Protein AF-A0A5N7BT13-F1 (afdb_monomer_lite)

Sequence (140 aa):
MSSTQFQRILASCEIFWGKGDYDLDIETDGWMTYCVVVKKDLGISFEPPLIMTGACGSEDHPWGELDRMLRIWAEQIWSGQLMTDDQRLEIFGGPSERNKPILRPFIARINEREMDSTVRQAPGEIDGQHIRSRLPVAAP

Organism: Petromyces alliaceus (NCBI:txid209559)

pLDDT: mean 80.23, std 18.15, range [34.34, 97.06]

Foldseek 3Di:
DDPVLVVLLVVLCCVPVNDADKDWDWDDDVLQWTKIWIWGDPPVDTDPTPDIAATDRDHVVNSVLSSQLSVLVVVCVVVVDDQDPVSVQSNRCGDPSVCVVVCVVVVVVVVVVVVVVVVVPDDDDDDDDDDDDDDDDDDD

Structure (mmCIF, N/CA/C/O backbone):
data_AF-A0A5N7BT13-F1
#
_entry.id   AF-A0A5N7BT13-F1
#
loop_
_atom_site.group_PDB
_atom_site.id
_atom_site.type_symbol
_atom_site.label_atom_id
_atom_site.label_alt_id
_atom_site.label_comp_id
_atom_site.label_asym_id
_atom_site.label_entity_id
_atom_site.label_seq_id
_atom_site.pdbx_PDB_ins_code
_atom_site.Cartn_x
_atom_site.Cartn_y
_atom_site.Cartn_z
_atom_site.occupancy
_atom_site.B_iso_or_equiv
_atom_site.auth_seq_id
_atom_site.auth_comp_id
_atom_site.auth_asym_id
_atom_site.auth_atom_id
_atom_site.pdbx_PDB_model_num
ATOM 1 N N . MET A 1 1 ? 11.060 -8.471 -8.376 1.00 64.19 1 MET A N 1
ATOM 2 C CA . MET A 1 1 ? 10.377 -8.915 -7.122 1.00 64.19 1 MET A CA 1
ATOM 3 C C . MET A 1 1 ? 10.617 -10.403 -6.797 1.00 64.19 1 MET A C 1
ATOM 5 O O . MET A 1 1 ? 10.602 -11.228 -7.702 1.00 64.19 1 MET A O 1
ATOM 9 N N . SER A 1 2 ? 10.821 -10.769 -5.519 1.00 76.31 2 SER A N 1
ATOM 10 C CA . SER A 1 2 ? 10.920 -12.185 -5.086 1.00 76.31 2 SER A CA 1
ATOM 11 C C . SER A 1 2 ? 9.544 -12.796 -4.788 1.00 76.31 2 SER A C 1
ATOM 13 O O . SER A 1 2 ? 8.659 -12.094 -4.300 1.00 76.31 2 SER A O 1
ATOM 15 N N . SER A 1 3 ? 9.370 -14.107 -5.000 1.00 82.12 3 SER A N 1
ATOM 16 C CA . SER A 1 3 ? 8.107 -14.803 -4.694 1.00 82.12 3 SER A CA 1
ATOM 17 C C . SER A 1 3 ? 7.685 -14.626 -3.231 1.00 82.12 3 SER A C 1
ATOM 19 O O . SER A 1 3 ? 6.517 -14.384 -2.952 1.00 82.12 3 SER A O 1
ATOM 21 N N . THR A 1 4 ? 8.634 -14.650 -2.293 1.00 90.62 4 THR A N 1
ATOM 22 C CA . THR A 1 4 ? 8.356 -14.467 -0.862 1.00 90.62 4 THR A CA 1
ATOM 23 C C . THR A 1 4 ? 7.846 -13.063 -0.531 1.00 90.62 4 THR A C 1
ATOM 25 O O . THR A 1 4 ? 6.966 -12.927 0.312 1.00 90.62 4 THR A O 1
ATOM 28 N N . GLN A 1 5 ? 8.380 -12.015 -1.169 1.00 92.50 5 GLN A N 1
ATOM 29 C CA . GLN A 1 5 ? 7.900 -10.642 -0.963 1.00 92.50 5 GLN A CA 1
ATOM 30 C C . GLN A 1 5 ? 6.456 -10.492 -1.441 1.00 92.50 5 GLN A C 1
ATOM 32 O O . GLN A 1 5 ? 5.622 -9.979 -0.705 1.00 92.50 5 GLN A O 1
ATOM 37 N N . PHE A 1 6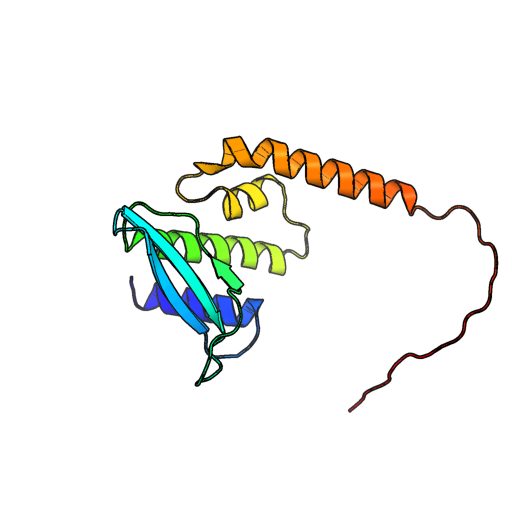 ? 6.154 -11.003 -2.633 1.00 91.69 6 PHE A N 1
ATOM 38 C CA . PHE A 1 6 ? 4.806 -10.946 -3.188 1.00 91.69 6 PHE A CA 1
ATOM 39 C C . PHE A 1 6 ? 3.773 -11.632 -2.284 1.00 91.69 6 PHE A C 1
ATOM 41 O O . PHE A 1 6 ? 2.727 -11.064 -1.990 1.00 91.69 6 PHE A O 1
ATOM 48 N N . GLN A 1 7 ? 4.104 -12.816 -1.760 1.00 93.38 7 GLN A N 1
ATOM 49 C CA . GLN A 1 7 ? 3.225 -13.546 -0.840 1.00 93.38 7 GLN A CA 1
ATOM 50 C C . GLN A 1 7 ? 2.976 -12.784 0.467 1.00 93.38 7 GLN A C 1
ATOM 52 O O . GLN A 1 7 ? 1.856 -12.789 0.972 1.00 93.38 7 GLN A O 1
ATOM 57 N N . ARG A 1 8 ? 3.988 -12.091 1.011 1.00 94.00 8 ARG A N 1
ATOM 58 C CA . ARG A 1 8 ? 3.793 -11.231 2.191 1.00 94.00 8 ARG A CA 1
ATOM 59 C C . ARG A 1 8 ? 2.865 -10.058 1.896 1.00 94.00 8 ARG A C 1
ATOM 61 O O . ARG A 1 8 ? 2.014 -9.744 2.726 1.00 94.00 8 ARG A O 1
ATOM 68 N N . ILE A 1 9 ? 3.020 -9.431 0.732 1.00 95.62 9 ILE A N 1
ATOM 69 C CA . ILE A 1 9 ? 2.170 -8.318 0.305 1.00 95.62 9 ILE A CA 1
ATOM 70 C C . ILE A 1 9 ? 0.714 -8.786 0.180 1.00 95.62 9 ILE A C 1
ATOM 72 O O . ILE A 1 9 ? -0.164 -8.171 0.780 1.00 95.62 9 ILE A O 1
ATOM 76 N N . LEU A 1 10 ? 0.456 -9.907 -0.500 1.00 95.12 10 LEU A N 1
ATOM 77 C CA . LEU A 1 10 ? -0.894 -10.473 -0.617 1.00 95.12 10 LEU A CA 1
ATOM 78 C C . LEU A 1 10 ? -1.496 -10.845 0.742 1.00 95.12 10 LEU A C 1
ATOM 80 O O . LEU A 1 10 ? -2.625 -10.463 1.039 1.00 95.12 10 LEU A O 1
ATOM 84 N N . ALA A 1 11 ? -0.727 -11.513 1.607 1.00 93.75 11 ALA A N 1
ATOM 85 C CA . ALA A 1 11 ? -1.176 -11.835 2.960 1.00 93.75 11 ALA A CA 1
ATOM 86 C C . ALA A 1 11 ? -1.538 -10.571 3.759 1.00 93.75 11 ALA A C 1
ATOM 88 O O . ALA A 1 11 ? -2.510 -10.561 4.509 1.00 93.75 11 ALA A O 1
ATOM 89 N N . SER A 1 12 ? -0.784 -9.486 3.568 1.00 94.56 12 SER A N 1
ATOM 90 C CA . SER A 1 12 ? -1.076 -8.194 4.190 1.00 94.56 12 SER A CA 1
ATOM 91 C C . SER A 1 12 ? -2.367 -7.584 3.637 1.00 94.56 12 SER A C 1
ATOM 93 O O . SER A 1 12 ? -3.172 -7.074 4.411 1.00 94.56 12 SER A O 1
ATOM 95 N N . CYS A 1 13 ? -2.621 -7.698 2.330 1.00 94.62 13 CYS A N 1
ATOM 96 C CA . CYS A 1 13 ? -3.876 -7.246 1.724 1.00 94.62 13 CYS A CA 1
ATOM 97 C C . CYS A 1 13 ? -5.089 -7.943 2.356 1.00 94.62 13 CYS A C 1
ATOM 99 O O . CYS A 1 13 ? -6.055 -7.276 2.726 1.00 94.62 13 CYS A O 1
ATOM 101 N N . GLU A 1 14 ? -5.011 -9.260 2.571 1.00 94.50 14 GLU A N 1
ATOM 102 C CA . GLU A 1 14 ? -6.090 -10.001 3.233 1.00 94.50 14 GLU A CA 1
ATOM 103 C C . GLU A 1 14 ? -6.323 -9.569 4.687 1.00 94.50 14 GLU A C 1
ATOM 105 O O . GLU A 1 14 ? -7.464 -9.574 5.155 1.00 94.50 14 GLU A O 1
ATOM 110 N N . ILE A 1 15 ? -5.266 -9.173 5.403 1.00 91.56 15 ILE A N 1
ATOM 111 C CA . ILE A 1 15 ? -5.368 -8.662 6.777 1.00 91.56 15 ILE A CA 1
ATOM 112 C C . ILE A 1 15 ? -6.122 -7.326 6.807 1.00 91.56 15 ILE A C 1
ATOM 114 O O . ILE A 1 15 ? -6.959 -7.125 7.687 1.00 91.56 15 ILE A O 1
ATOM 118 N N . PHE A 1 16 ? -5.840 -6.419 5.867 1.00 90.19 16 PHE A N 1
ATOM 119 C CA . PHE A 1 16 ? -6.410 -5.067 5.868 1.00 90.19 16 PHE A CA 1
ATOM 120 C C . PHE A 1 16 ? -7.805 -4.988 5.260 1.00 90.19 16 PHE A C 1
ATOM 122 O O . PHE A 1 16 ? -8.675 -4.295 5.788 1.00 90.19 16 PHE A O 1
ATOM 129 N N . TRP A 1 17 ? -8.012 -5.681 4.145 1.00 94.38 17 TRP A N 1
ATOM 130 C CA . TRP A 1 17 ? -9.198 -5.517 3.302 1.00 94.38 17 TRP A CA 1
ATOM 131 C C . TRP A 1 17 ? -10.041 -6.799 3.204 1.00 94.38 17 TRP A C 1
ATOM 133 O O . TRP A 1 17 ? -11.065 -6.835 2.515 1.00 94.38 17 TRP A O 1
ATOM 143 N N . GLY A 1 18 ? -9.664 -7.835 3.961 1.00 94.31 18 GLY A N 1
ATOM 144 C CA . GLY A 1 18 ? -10.369 -9.109 4.060 1.00 94.31 18 GLY A CA 1
ATOM 145 C C . GLY A 1 18 ? -9.970 -10.107 2.974 1.00 94.31 18 GLY A C 1
ATOM 146 O O . GLY A 1 18 ? -9.215 -9.800 2.057 1.00 94.31 18 GLY A O 1
ATOM 147 N N . LYS A 1 19 ? -10.494 -11.333 3.052 1.00 96.31 19 LYS A N 1
ATOM 148 C CA . LYS A 1 19 ? -10.222 -12.352 2.028 1.00 96.31 19 LYS A CA 1
ATOM 149 C C . LYS A 1 19 ? -10.685 -11.898 0.642 1.00 96.31 19 LYS A C 1
ATOM 151 O O . LYS A 1 19 ? -11.785 -11.354 0.500 1.00 96.31 19 LYS A O 1
ATOM 156 N N . GLY A 1 20 ? -9.871 -12.179 -0.369 1.00 95.25 20 GLY A N 1
ATOM 157 C CA . GLY A 1 20 ? -10.183 -11.896 -1.763 1.00 95.25 20 GLY A CA 1
ATOM 158 C C . GLY A 1 20 ? -8.948 -11.940 -2.648 1.00 95.25 20 GLY A C 1
ATOM 159 O O . GLY A 1 20 ? -7.827 -12.045 -2.154 1.00 95.25 20 GLY A O 1
ATOM 160 N N . ASP A 1 21 ? -9.185 -11.829 -3.948 1.00 96.38 21 ASP A N 1
ATOM 161 C CA . ASP A 1 21 ? -8.124 -11.689 -4.931 1.00 96.38 21 ASP A CA 1
ATOM 162 C C . ASP A 1 21 ? -7.748 -10.209 -5.051 1.00 96.38 21 ASP A C 1
ATOM 164 O O . ASP A 1 21 ? -8.606 -9.321 -5.114 1.00 96.38 21 ASP A O 1
ATOM 168 N N . TYR A 1 22 ? -6.446 -9.943 -5.021 1.00 96.88 22 TYR A N 1
ATOM 169 C CA . TYR A 1 22 ? -5.890 -8.601 -5.107 1.00 96.88 22 TYR A CA 1
ATOM 170 C C . TYR A 1 22 ? -5.006 -8.510 -6.334 1.00 96.88 22 TYR A C 1
ATOM 172 O O . TYR A 1 22 ? -4.116 -9.339 -6.532 1.00 96.88 22 TYR A O 1
ATOM 180 N N . ASP A 1 23 ? -5.253 -7.473 -7.116 1.00 96.31 23 ASP A N 1
ATOM 181 C CA . ASP A 1 23 ? -4.457 -7.120 -8.270 1.00 96.31 23 ASP A CA 1
ATOM 182 C C . ASP A 1 23 ? -3.426 -6.057 -7.882 1.00 96.31 23 ASP A C 1
ATOM 184 O O . ASP A 1 23 ? -3.723 -5.111 -7.138 1.00 96.31 23 ASP A O 1
ATOM 188 N N . LEU A 1 24 ? -2.192 -6.260 -8.340 1.00 95.94 24 LEU A N 1
ATOM 189 C CA . LEU A 1 24 ? -1.052 -5.403 -8.041 1.00 95.94 24 LEU A CA 1
ATOM 190 C C . LEU A 1 24 ? -0.385 -4.991 -9.344 1.00 95.94 24 LEU A C 1
ATOM 192 O O . LEU A 1 24 ? 0.446 -5.717 -9.892 1.00 95.94 24 LEU A O 1
ATOM 196 N N . ASP A 1 25 ? -0.729 -3.791 -9.785 1.00 94.50 25 ASP A N 1
ATOM 197 C CA . ASP A 1 25 ? -0.233 -3.205 -11.020 1.00 94.50 25 ASP A CA 1
ATOM 198 C C . ASP A 1 25 ? 0.947 -2.280 -10.752 1.00 94.50 25 ASP A C 1
ATOM 200 O O . ASP A 1 25 ? 0.955 -1.538 -9.767 1.00 94.50 25 ASP A O 1
ATOM 204 N N . ILE A 1 26 ? 1.904 -2.246 -11.681 1.00 94.44 26 ILE A N 1
ATOM 205 C CA . ILE A 1 26 ? 2.837 -1.124 -11.787 1.00 94.44 26 ILE A CA 1
ATOM 206 C C . ILE A 1 26 ? 2.249 -0.117 -12.768 1.00 94.44 26 ILE A C 1
ATOM 208 O O . ILE A 1 26 ? 2.116 -0.400 -13.958 1.00 94.44 26 ILE A O 1
ATOM 212 N N . GLU A 1 27 ? 1.957 1.081 -12.281 1.00 94.06 27 GLU A N 1
ATOM 213 C CA . GLU A 1 27 ? 1.650 2.220 -13.133 1.00 94.06 27 GLU A CA 1
ATOM 214 C C . GLU A 1 27 ? 2.933 3.011 -13.411 1.00 94.06 27 GLU A C 1
ATOM 216 O O . GLU A 1 27 ? 3.777 3.215 -12.530 1.00 94.06 27 GLU A O 1
ATOM 221 N N . THR A 1 28 ? 3.095 3.442 -14.664 1.00 91.38 28 THR A N 1
ATOM 222 C CA . THR A 1 28 ? 4.275 4.190 -15.106 1.00 91.38 28 THR A CA 1
ATOM 223 C C . THR A 1 28 ? 3.885 5.488 -15.783 1.00 91.38 28 THR A C 1
ATOM 225 O O . THR A 1 28 ? 3.040 5.480 -16.679 1.00 91.38 28 THR A O 1
ATOM 228 N N . ASP A 1 29 ? 4.578 6.573 -15.450 1.00 85.75 29 ASP A N 1
ATOM 229 C CA . ASP A 1 29 ? 4.515 7.817 -16.218 1.00 85.75 29 ASP A CA 1
ATOM 230 C C . ASP A 1 29 ? 5.759 7.934 -17.105 1.00 85.75 29 ASP A C 1
ATOM 232 O O . ASP A 1 29 ? 6.878 8.157 -16.625 1.00 85.75 29 ASP A O 1
ATOM 236 N N . GLY A 1 30 ? 5.573 7.688 -18.406 1.00 84.38 30 GLY A N 1
ATOM 237 C CA . GLY A 1 30 ? 6.617 7.822 -19.425 1.00 84.38 30 GLY A CA 1
ATOM 238 C C . GLY A 1 30 ? 7.881 6.989 -19.179 1.00 84.38 30 GLY A C 1
ATOM 239 O O . GLY A 1 30 ? 8.944 7.382 -19.651 1.00 84.38 30 GLY A O 1
ATOM 240 N N . TRP A 1 31 ? 7.788 5.880 -18.430 1.00 80.50 31 TRP A N 1
ATOM 241 C CA . TRP A 1 31 ? 8.921 5.040 -17.986 1.00 80.50 31 TRP A CA 1
ATOM 242 C C . TRP A 1 31 ? 9.930 5.737 -17.059 1.00 80.50 31 TRP A C 1
ATOM 244 O O . TRP A 1 31 ? 10.985 5.180 -16.745 1.00 80.50 31 TRP A O 1
ATOM 254 N N . MET A 1 32 ? 9.613 6.953 -16.612 1.00 84.62 32 MET A N 1
ATOM 255 C CA . MET A 1 32 ? 10.471 7.769 -15.751 1.00 84.62 32 MET A CA 1
ATOM 256 C C . MET A 1 32 ? 10.149 7.568 -14.276 1.00 84.62 32 MET A C 1
ATOM 258 O O . MET A 1 32 ? 11.037 7.660 -13.426 1.00 84.62 32 MET A O 1
ATOM 262 N N . THR A 1 33 ? 8.880 7.306 -13.970 1.00 91.19 33 THR A N 1
ATOM 263 C CA . THR A 1 33 ? 8.431 7.003 -12.615 1.00 91.19 33 THR A CA 1
ATOM 264 C C . THR A 1 33 ? 7.536 5.775 -12.595 1.00 91.19 33 THR A C 1
ATOM 266 O O . THR A 1 33 ? 6.817 5.516 -13.558 1.00 91.19 33 THR A O 1
ATOM 269 N N . TYR A 1 34 ? 7.622 5.026 -11.499 1.00 93.12 34 TYR A N 1
ATOM 270 C CA . TYR A 1 34 ? 6.922 3.768 -11.265 1.00 93.12 34 TYR A CA 1
ATOM 271 C C . TYR A 1 34 ? 6.211 3.853 -9.915 1.00 93.12 34 TYR A C 1
ATOM 273 O O . TYR A 1 34 ? 6.836 4.222 -8.919 1.00 93.12 34 TYR A O 1
ATOM 281 N N . CYS A 1 35 ? 4.939 3.492 -9.843 1.00 94.31 35 CYS A N 1
ATOM 282 C CA . CYS A 1 35 ? 4.239 3.261 -8.582 1.00 94.31 35 CYS A CA 1
ATOM 283 C C . CYS A 1 35 ? 3.502 1.928 -8.648 1.00 94.31 35 CYS A C 1
ATOM 285 O O . CYS A 1 35 ? 3.129 1.477 -9.724 1.00 94.31 35 CYS A O 1
ATOM 287 N N . VAL A 1 36 ? 3.317 1.286 -7.497 1.00 96.38 36 VAL A N 1
ATOM 288 C CA . VAL A 1 36 ? 2.438 0.119 -7.406 1.00 96.38 36 VAL A CA 1
ATOM 289 C C . VAL A 1 36 ? 1.071 0.585 -6.938 1.00 96.38 36 VAL A C 1
ATOM 291 O O . VAL A 1 36 ? 0.978 1.349 -5.972 1.00 96.38 36 VAL A O 1
ATOM 294 N N . VAL A 1 37 ? 0.028 0.104 -7.607 1.00 96.12 37 VAL A N 1
ATOM 295 C CA . VAL A 1 37 ? -1.372 0.311 -7.242 1.00 96.12 37 VAL A CA 1
ATOM 296 C C . VAL A 1 37 ? -1.976 -1.029 -6.858 1.00 96.12 37 VAL A C 1
ATOM 298 O O . VAL A 1 37 ? -1.871 -1.998 -7.603 1.00 96.12 37 VAL A O 1
ATOM 301 N N . VAL A 1 38 ? -2.619 -1.078 -5.692 1.00 96.81 38 VAL A N 1
ATOM 302 C CA . VAL A 1 38 ? -3.338 -2.266 -5.224 1.00 96.81 38 VAL A CA 1
ATOM 303 C C . VAL A 1 38 ? -4.831 -2.047 -5.407 1.00 96.81 38 VAL A C 1
ATOM 305 O O . VAL A 1 38 ? -5.386 -1.054 -4.921 1.00 96.81 38 VAL A O 1
ATOM 308 N N . LYS A 1 39 ? -5.485 -2.989 -6.081 1.00 97.06 39 LYS A N 1
ATOM 309 C CA . LYS A 1 39 ? -6.933 -3.006 -6.314 1.00 97.06 39 LYS A CA 1
ATOM 310 C C . LYS A 1 39 ? -7.485 -4.364 -5.899 1.00 97.06 39 LYS A C 1
ATOM 312 O O . LYS A 1 39 ? -6.782 -5.371 -5.945 1.00 97.06 39 LYS A O 1
ATOM 317 N N . LYS A 1 40 ? -8.752 -4.407 -5.498 1.00 96.69 40 LYS A N 1
ATOM 318 C CA . LYS A 1 40 ? -9.447 -5.685 -5.331 1.00 96.69 40 LYS A CA 1
ATOM 319 C C . LYS A 1 40 ? -9.940 -6.166 -6.690 1.00 96.69 40 LYS A C 1
ATOM 321 O O . LYS A 1 40 ? -10.589 -5.397 -7.405 1.00 96.69 40 LYS A O 1
ATOM 326 N N . ASP A 1 41 ? -9.633 -7.410 -7.029 1.00 95.81 41 ASP A N 1
ATOM 327 C CA . ASP A 1 41 ? -10.093 -8.041 -8.261 1.00 95.81 41 ASP A CA 1
ATOM 328 C C . ASP A 1 41 ? -11.472 -8.681 -8.043 1.00 95.81 41 ASP A C 1
ATOM 330 O O . ASP A 1 41 ? -11.688 -9.452 -7.106 1.00 95.81 41 ASP A O 1
ATOM 334 N N . LEU A 1 42 ? -12.430 -8.325 -8.901 1.00 94.69 42 LEU A N 1
ATOM 335 C CA . LEU A 1 42 ? -13.787 -8.878 -8.923 1.00 94.69 42 LEU A CA 1
ATOM 336 C C . LEU A 1 42 ? -13.993 -9.843 -10.110 1.00 94.69 42 LEU A C 1
ATOM 338 O O . LEU A 1 42 ? -15.126 -10.189 -10.450 1.00 94.69 42 LEU A O 1
ATOM 342 N N . GLY A 1 43 ? -12.912 -10.243 -10.782 1.00 94.31 43 GLY A N 1
ATOM 343 C CA . GLY A 1 43 ? -12.849 -11.183 -11.901 1.00 94.31 43 GLY A CA 1
ATOM 344 C C . GLY A 1 43 ? -13.111 -10.557 -13.274 1.00 94.31 43 GLY A C 1
ATOM 345 O O . GLY A 1 43 ? -12.441 -10.901 -14.244 1.00 94.31 43 GLY A O 1
ATOM 346 N N . ILE A 1 44 ? -14.083 -9.643 -13.383 1.00 94.62 44 ILE A N 1
ATOM 347 C CA . ILE A 1 44 ? -14.401 -8.917 -14.637 1.00 94.62 44 ILE A CA 1
ATOM 348 C C . ILE A 1 44 ? -14.116 -7.413 -14.564 1.00 94.62 44 ILE A C 1
ATOM 350 O O . ILE A 1 44 ? -14.271 -6.695 -15.552 1.00 94.62 44 ILE A O 1
ATOM 354 N N . SER A 1 45 ? -13.767 -6.925 -13.380 1.00 94.19 45 SER A N 1
ATOM 355 C CA . SER A 1 45 ? -13.539 -5.515 -13.086 1.00 94.19 45 SER A CA 1
ATOM 356 C C . SER A 1 45 ? -12.740 -5.385 -11.799 1.00 94.19 45 SER A C 1
ATOM 358 O O . SER A 1 45 ? -12.751 -6.296 -10.975 1.00 94.19 45 SER A O 1
ATOM 360 N N . PHE A 1 46 ? -12.157 -4.213 -11.583 1.00 94.69 46 PHE A N 1
ATOM 361 C CA . PHE A 1 46 ? -11.445 -3.886 -10.354 1.00 94.69 46 PHE A CA 1
ATOM 362 C C . PHE A 1 46 ? -12.230 -2.879 -9.516 1.00 94.69 46 PHE A C 1
ATOM 364 O O . PHE A 1 46 ? -12.917 -2.005 -10.056 1.00 94.69 46 PHE A O 1
ATOM 371 N N . GLU A 1 47 ? -12.111 -2.983 -8.195 1.00 94.00 47 GLU A N 1
ATOM 372 C CA . GLU A 1 47 ? -12.529 -1.914 -7.286 1.00 94.00 47 GLU A CA 1
ATOM 373 C C . GLU A 1 47 ? -11.635 -0.666 -7.442 1.00 94.00 47 GLU A C 1
ATOM 375 O O . GLU A 1 47 ? -10.548 -0.737 -8.030 1.00 94.00 47 GLU A O 1
ATOM 380 N N . PRO A 1 48 ? -12.061 0.500 -6.914 1.00 94.88 48 PRO A N 1
ATOM 381 C CA . PRO A 1 48 ? -11.181 1.656 -6.805 1.00 94.88 48 PRO A CA 1
ATOM 382 C C . PRO A 1 48 ? -9.860 1.314 -6.089 1.00 94.88 48 PRO A C 1
ATOM 384 O O . PRO A 1 48 ? -9.850 0.440 -5.219 1.00 94.88 48 PRO A O 1
ATOM 387 N N . PRO A 1 49 ? -8.754 2.018 -6.401 1.00 95.50 49 PRO A N 1
ATOM 388 C CA . PRO A 1 49 ? -7.473 1.807 -5.734 1.00 95.50 49 PRO A CA 1
ATOM 389 C C . PRO A 1 49 ? -7.583 1.859 -4.207 1.00 95.50 49 PRO A C 1
ATOM 391 O O . PRO A 1 49 ? -8.082 2.836 -3.646 1.00 95.50 49 PRO A O 1
ATOM 394 N N . LEU A 1 50 ? -7.079 0.818 -3.544 1.00 94.62 50 LEU A N 1
ATOM 395 C CA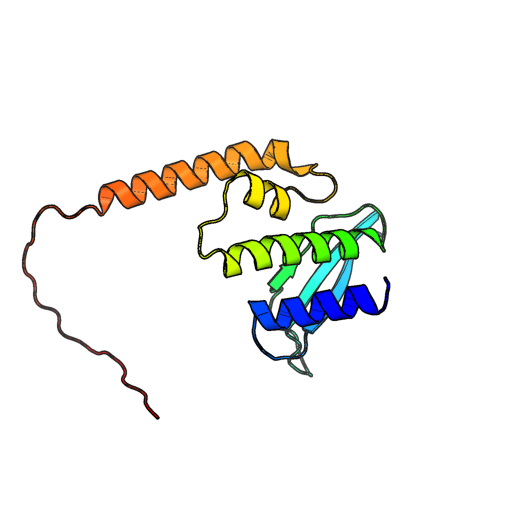 . LEU A 1 50 ? -7.046 0.713 -2.084 1.00 94.62 50 LEU A CA 1
ATOM 396 C C . LEU A 1 50 ? -5.831 1.442 -1.511 1.00 94.62 50 LEU A C 1
ATOM 398 O O . LEU A 1 50 ? -5.927 2.151 -0.508 1.00 94.62 50 LEU A O 1
ATOM 402 N N . ILE A 1 51 ? -4.681 1.276 -2.165 1.00 93.69 51 ILE A N 1
ATOM 403 C CA . ILE A 1 51 ? -3.443 1.979 -1.846 1.00 93.69 51 ILE A CA 1
ATOM 404 C C . ILE A 1 51 ? -2.601 2.145 -3.110 1.00 93.69 51 ILE A C 1
ATOM 406 O O . ILE A 1 51 ? -2.656 1.326 -4.028 1.00 93.69 51 ILE A O 1
ATOM 410 N N . MET A 1 52 ? -1.801 3.207 -3.137 1.00 93.75 52 MET A N 1
ATOM 411 C CA . MET A 1 52 ? -0.789 3.444 -4.156 1.00 93.75 52 MET A CA 1
ATOM 412 C C . MET A 1 52 ? 0.504 3.904 -3.485 1.00 93.75 52 MET A C 1
ATOM 414 O O . MET A 1 52 ? 0.469 4.708 -2.549 1.00 93.75 52 MET A O 1
ATOM 418 N N . THR A 1 53 ? 1.646 3.404 -3.950 1.00 93.50 53 THR A N 1
ATOM 419 C CA . THR A 1 53 ? 2.952 3.874 -3.471 1.00 93.50 53 THR A CA 1
ATOM 420 C C . THR A 1 53 ? 3.282 5.254 -4.032 1.00 93.50 53 THR A C 1
ATOM 422 O O . THR A 1 53 ? 2.753 5.675 -5.059 1.00 93.50 53 THR A O 1
ATOM 425 N N . GLY A 1 54 ? 4.230 5.960 -3.414 1.00 88.38 54 GLY A N 1
ATOM 426 C CA . GLY A 1 54 ? 4.816 7.129 -4.070 1.00 88.38 54 GLY A CA 1
ATOM 427 C C . GLY A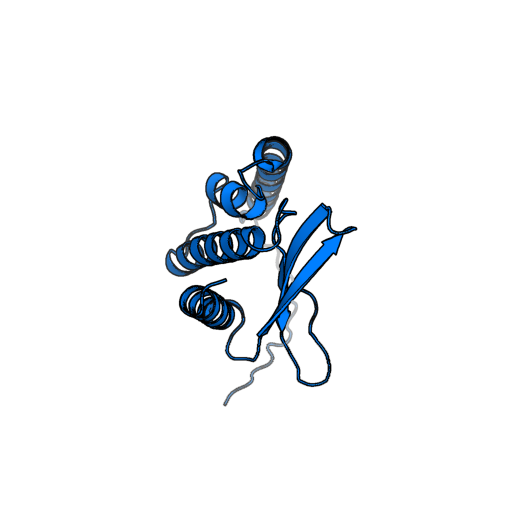 1 54 ? 5.580 6.754 -5.349 1.00 88.38 54 GLY A C 1
ATOM 428 O O . GLY A 1 54 ? 5.936 5.594 -5.563 1.00 88.38 54 GLY A O 1
ATOM 429 N N . ALA A 1 55 ? 5.847 7.760 -6.185 1.00 88.94 55 ALA A N 1
ATOM 430 C CA . ALA A 1 55 ? 6.601 7.612 -7.426 1.00 88.94 55 ALA A CA 1
ATOM 431 C C . ALA A 1 55 ? 8.072 7.239 -7.160 1.00 88.94 55 ALA A C 1
ATOM 433 O O . ALA A 1 55 ? 8.828 7.994 -6.541 1.00 88.94 55 ALA A O 1
ATOM 434 N N . CYS A 1 56 ? 8.482 6.083 -7.670 1.00 89.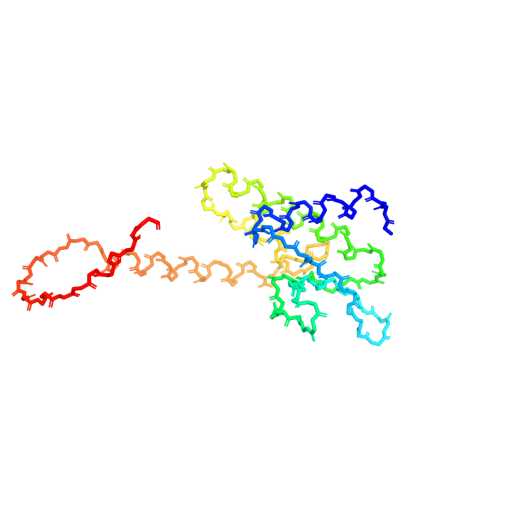69 56 CYS A N 1
ATOM 435 C CA . CYS A 1 56 ? 9.831 5.538 -7.597 1.00 89.69 56 CYS A CA 1
ATOM 436 C C . CYS A 1 56 ? 10.577 5.713 -8.925 1.00 89.69 56 CYS A C 1
ATOM 438 O O . CYS A 1 56 ? 9.975 5.708 -9.991 1.00 89.69 56 CYS A O 1
ATOM 440 N N . GLY A 1 57 ? 11.909 5.817 -8.872 1.00 89.25 57 GLY A N 1
ATOM 441 C CA . GLY A 1 57 ? 12.756 5.974 -10.068 1.00 89.25 57 GLY A CA 1
ATOM 442 C C . GLY A 1 57 ? 13.138 4.671 -10.784 1.00 89.25 57 GLY A C 1
ATOM 443 O O . GLY A 1 57 ? 13.947 4.710 -11.704 1.00 89.25 57 GLY A O 1
ATOM 444 N N . SER A 1 58 ? 12.630 3.521 -10.339 1.00 90.12 58 SER A N 1
ATOM 445 C CA . SER A 1 58 ? 12.869 2.220 -10.970 1.00 90.12 58 SER A CA 1
ATOM 446 C C . SER A 1 58 ? 11.713 1.261 -10.700 1.00 90.12 58 SER A C 1
ATOM 448 O O . SER A 1 58 ? 11.020 1.402 -9.694 1.00 90.12 58 SER A O 1
ATOM 450 N N . GLU A 1 59 ? 11.540 0.276 -11.580 1.00 89.38 59 GLU A N 1
ATOM 451 C CA . GLU A 1 59 ? 10.427 -0.684 -11.572 1.00 89.38 59 GLU A CA 1
ATOM 452 C C . GLU A 1 59 ? 10.389 -1.591 -10.330 1.00 89.38 59 GLU A C 1
ATOM 454 O O . GLU A 1 59 ? 9.318 -1.915 -9.825 1.00 89.38 59 GLU A O 1
ATOM 459 N N . ASP A 1 60 ? 11.549 -1.966 -9.780 1.00 90.94 60 ASP A N 1
ATOM 460 C CA . ASP A 1 60 ? 11.610 -2.844 -8.601 1.00 90.94 60 ASP A CA 1
ATOM 461 C C . ASP A 1 60 ? 11.375 -2.105 -7.271 1.00 90.94 60 ASP A C 1
ATOM 463 O O . ASP A 1 60 ? 10.920 -2.692 -6.287 1.00 90.94 60 ASP A O 1
ATOM 467 N N . HIS A 1 61 ? 11.699 -0.813 -7.212 1.00 91.62 61 HIS A N 1
ATOM 468 C CA . HIS A 1 61 ? 11.637 -0.024 -5.983 1.00 91.62 61 HIS A CA 1
ATOM 469 C C . HIS A 1 61 ? 10.219 0.129 -5.384 1.00 91.62 61 HIS A C 1
ATOM 471 O O . HIS A 1 61 ? 10.105 -0.001 -4.161 1.00 91.62 61 HIS A O 1
ATOM 477 N N . PRO A 1 62 ? 9.126 0.338 -6.150 1.00 93.38 62 PRO A N 1
ATOM 478 C CA . PRO A 1 62 ? 7.797 0.490 -5.560 1.00 93.38 62 PRO A CA 1
ATOM 479 C C . PRO A 1 62 ? 7.295 -0.780 -4.856 1.00 93.38 62 PRO A C 1
ATOM 481 O O . PRO A 1 62 ? 6.530 -0.672 -3.906 1.00 93.38 62 PRO A O 1
ATOM 484 N N . TRP A 1 63 ? 7.787 -1.977 -5.192 1.00 94.50 63 TRP A N 1
ATOM 485 C CA . TRP A 1 63 ? 7.462 -3.190 -4.423 1.00 94.50 63 TRP A CA 1
ATOM 486 C C . TRP A 1 63 ? 8.032 -3.164 -3.003 1.00 94.50 63 TRP A C 1
ATOM 488 O O . TRP A 1 63 ? 7.379 -3.595 -2.053 1.00 94.50 63 TRP A O 1
ATOM 498 N N . GLY A 1 64 ? 9.262 -2.666 -2.848 1.00 92.69 64 GLY A N 1
ATOM 499 C CA . GLY A 1 64 ? 9.877 -2.463 -1.534 1.00 92.69 64 GLY A CA 1
ATOM 500 C C . GLY A 1 64 ? 9.167 -1.373 -0.732 1.00 92.69 64 GLY A C 1
ATOM 501 O O . GLY A 1 64 ? 8.978 -1.523 0.475 1.00 92.69 64 GLY A O 1
ATOM 502 N N . GLU A 1 65 ? 8.730 -0.311 -1.412 1.00 92.75 65 GLU A N 1
ATOM 503 C CA . GLU A 1 65 ? 7.911 0.752 -0.825 1.00 92.75 65 GLU A CA 1
ATOM 504 C C . GLU A 1 65 ? 6.580 0.196 -0.301 1.00 92.75 65 GLU A C 1
ATOM 506 O O . GLU A 1 65 ? 6.237 0.429 0.857 1.00 92.75 65 GLU A O 1
ATOM 511 N N . LEU A 1 66 ? 5.876 -0.601 -1.113 1.00 94.81 66 LEU A N 1
ATOM 512 C CA . LEU A 1 66 ? 4.606 -1.214 -0.733 1.00 94.81 66 LEU A CA 1
ATOM 513 C C . LEU A 1 66 ? 4.760 -2.160 0.467 1.00 94.81 66 LEU A C 1
ATOM 515 O O . LEU A 1 66 ? 4.012 -2.032 1.433 1.00 94.81 66 LEU A O 1
ATOM 519 N N . ASP A 1 67 ? 5.748 -3.066 0.447 1.00 94.44 67 ASP A N 1
ATOM 520 C CA . ASP A 1 67 ? 6.026 -3.988 1.567 1.00 94.44 67 ASP A CA 1
ATOM 521 C C . ASP A 1 67 ? 6.321 -3.203 2.863 1.00 94.44 67 ASP A C 1
ATOM 523 O O . ASP A 1 67 ? 5.815 -3.547 3.933 1.00 94.44 67 ASP A O 1
ATOM 527 N N . ARG A 1 68 ? 7.070 -2.086 2.780 1.00 91.69 68 ARG A N 1
ATOM 528 C CA . ARG A 1 68 ? 7.311 -1.200 3.934 1.00 91.69 68 ARG A CA 1
ATOM 529 C C . ARG A 1 68 ? 6.013 -0.576 4.448 1.00 91.69 68 ARG A C 1
ATOM 531 O O . ARG A 1 68 ? 5.757 -0.645 5.649 1.00 91.69 68 ARG A O 1
ATOM 538 N N . MET A 1 69 ? 5.224 0.043 3.567 1.00 92.38 69 MET A N 1
ATOM 539 C CA . MET A 1 69 ? 3.976 0.723 3.932 1.00 92.38 69 MET A CA 1
ATOM 540 C C . MET A 1 69 ? 3.001 -0.238 4.618 1.00 92.38 69 MET A C 1
ATOM 542 O O . MET A 1 69 ? 2.487 0.073 5.693 1.00 92.38 69 MET A O 1
ATOM 546 N N . LEU A 1 70 ? 2.796 -1.423 4.034 1.00 92.44 70 LEU A N 1
ATOM 547 C CA . LEU A 1 70 ? 1.904 -2.447 4.578 1.00 92.44 70 LEU A CA 1
ATOM 548 C C . LEU A 1 70 ? 2.399 -2.973 5.928 1.00 92.44 70 LEU A C 1
ATOM 550 O O . LEU A 1 70 ? 1.594 -3.151 6.838 1.00 92.44 70 LEU A O 1
ATOM 554 N N . ARG A 1 71 ? 3.713 -3.153 6.114 1.00 90.00 71 ARG A N 1
ATOM 555 C CA . ARG A 1 71 ? 4.270 -3.561 7.412 1.00 90.00 71 ARG A CA 1
ATOM 556 C C . ARG A 1 71 ? 3.996 -2.534 8.512 1.00 90.00 71 ARG A C 1
ATOM 558 O O . ARG A 1 71 ? 3.517 -2.914 9.576 1.00 90.00 71 ARG A O 1
ATOM 565 N N . ILE A 1 72 ? 4.260 -1.251 8.257 1.00 87.06 72 ILE A N 1
ATOM 566 C CA . ILE A 1 72 ? 4.011 -0.184 9.245 1.00 87.06 72 ILE A CA 1
ATOM 567 C C . ILE A 1 72 ? 2.519 -0.125 9.578 1.00 87.06 72 ILE A C 1
ATOM 569 O O . ILE A 1 72 ? 2.137 -0.002 10.740 1.00 87.06 72 ILE A O 1
ATOM 573 N N . TRP A 1 73 ? 1.655 -0.263 8.571 1.00 87.12 73 TRP A N 1
ATOM 574 C CA . TRP A 1 73 ? 0.215 -0.287 8.797 1.00 87.12 73 TRP A CA 1
ATOM 575 C C . TRP A 1 73 ? -0.221 -1.512 9.620 1.00 87.12 73 TRP A C 1
ATOM 577 O O . TRP A 1 73 ? -1.078 -1.392 10.495 1.00 87.12 73 TRP A O 1
ATOM 587 N N . ALA A 1 74 ? 0.402 -2.676 9.426 1.00 86.75 74 ALA A N 1
ATOM 588 C CA . ALA A 1 74 ? 0.079 -3.886 10.186 1.00 86.75 74 ALA A CA 1
ATOM 589 C C . ALA A 1 74 ? 0.438 -3.711 11.664 1.00 86.75 74 ALA A C 1
ATOM 591 O O . ALA A 1 74 ? -0.380 -3.995 12.540 1.00 86.75 74 ALA A O 1
ATOM 592 N N . GLU A 1 75 ? 1.627 -3.166 11.937 1.00 86.12 75 GLU A N 1
ATOM 593 C CA . GLU A 1 75 ? 2.071 -2.819 13.290 1.00 86.12 75 GLU A CA 1
ATOM 594 C C . GLU A 1 75 ? 1.091 -1.852 13.966 1.00 86.12 75 GLU A C 1
ATOM 596 O O . GLU A 1 75 ? 0.766 -2.019 15.143 1.00 86.12 75 GLU A O 1
ATOM 601 N N . GLN A 1 76 ? 0.551 -0.891 13.211 1.00 82.81 76 GLN A N 1
ATOM 602 C CA . GLN A 1 76 ? -0.462 0.032 13.714 1.00 82.81 76 GLN A CA 1
ATOM 603 C C . GLN A 1 76 ? -1.765 -0.659 14.093 1.00 82.81 76 GLN A C 1
ATOM 605 O O . GLN A 1 76 ? -2.227 -0.495 15.223 1.00 82.81 76 GLN A O 1
ATOM 610 N N . ILE A 1 77 ? -2.327 -1.476 13.201 1.00 81.19 77 ILE A N 1
ATOM 611 C CA . ILE A 1 77 ? -3.570 -2.200 13.489 1.00 81.19 77 ILE A CA 1
ATOM 612 C C . ILE A 1 77 ? -3.407 -3.107 14.706 1.00 81.19 77 ILE A C 1
ATOM 614 O O . ILE A 1 77 ? -4.278 -3.128 15.574 1.00 81.19 77 ILE A O 1
ATOM 618 N N . TRP A 1 78 ? -2.285 -3.820 14.809 1.00 83.31 78 TRP A N 1
ATOM 619 C CA . TRP A 1 78 ? -2.026 -4.692 15.953 1.00 83.31 78 TRP A CA 1
ATOM 620 C C . TRP A 1 78 ? -1.804 -3.933 17.258 1.00 83.31 78 TRP A C 1
ATOM 622 O O . TRP A 1 78 ? -2.170 -4.439 18.317 1.00 83.31 78 TRP A O 1
ATOM 632 N N . SER A 1 79 ? -1.239 -2.725 17.205 1.00 85.75 79 SER A N 1
ATOM 633 C CA . SER A 1 79 ? -1.054 -1.898 18.400 1.00 85.75 79 SER A CA 1
ATOM 634 C C . SER A 1 79 ? -2.373 -1.361 18.969 1.00 85.75 79 SER A C 1
ATOM 636 O O . SER A 1 79 ? -2.441 -1.048 20.158 1.00 85.75 79 SER A O 1
ATOM 638 N N . GLY A 1 80 ? -3.410 -1.218 18.132 1.00 84.06 80 GLY A N 1
ATOM 639 C CA . GLY A 1 80 ? -4.674 -0.566 18.491 1.00 84.06 80 GLY A CA 1
ATOM 640 C C . GLY A 1 80 ? -4.539 0.929 18.815 1.00 84.06 80 GLY A C 1
ATOM 641 O O . GLY A 1 80 ? -5.510 1.551 19.247 1.00 84.06 80 GLY A O 1
ATOM 642 N N . GLN A 1 81 ? -3.349 1.508 18.636 1.00 80.81 81 GLN A N 1
ATOM 643 C CA . GLN A 1 81 ? -3.075 2.920 18.862 1.00 80.81 81 GLN A CA 1
ATOM 644 C C . GLN A 1 81 ? -3.310 3.725 17.584 1.00 80.81 81 GLN A C 1
ATOM 646 O O . GLN A 1 81 ? -3.254 3.207 16.470 1.00 80.81 81 GLN A O 1
ATOM 651 N N . LEU A 1 82 ? -3.584 5.019 17.756 1.00 80.19 82 LEU A N 1
ATOM 652 C CA . LEU A 1 82 ? -3.586 5.946 16.635 1.00 80.19 82 LEU A CA 1
ATOM 653 C C . LEU A 1 82 ? -2.159 6.127 16.119 1.00 80.19 82 LEU A C 1
ATOM 655 O O . LEU A 1 82 ? -1.214 6.264 16.895 1.00 80.19 82 LEU A O 1
ATOM 659 N N . MET A 1 83 ? -2.044 6.191 14.798 1.00 81.50 83 MET A N 1
ATOM 660 C CA . MET A 1 83 ? -0.779 6.387 14.108 1.00 81.50 83 MET A CA 1
ATOM 661 C C . MET A 1 83 ? -0.159 7.735 14.465 1.00 81.50 83 MET A C 1
ATOM 663 O O . MET A 1 83 ? -0.804 8.777 14.318 1.00 81.50 83 MET A O 1
ATOM 667 N N . THR A 1 84 ? 1.097 7.708 14.917 1.00 85.75 84 THR A N 1
ATOM 668 C CA . THR A 1 84 ? 1.854 8.923 15.225 1.00 85.75 84 THR A CA 1
ATOM 669 C C . THR A 1 84 ? 2.182 9.693 13.950 1.00 85.75 84 THR A C 1
ATOM 671 O O . THR A 1 84 ? 2.183 9.144 12.844 1.00 85.75 84 THR A O 1
ATOM 674 N N . ASP A 1 85 ? 2.508 10.975 14.091 1.00 84.06 85 ASP A N 1
ATOM 675 C CA . ASP A 1 85 ? 2.908 11.800 12.949 1.00 84.06 85 ASP A CA 1
ATOM 676 C C . ASP A 1 85 ? 4.144 11.245 12.239 1.00 84.06 85 ASP A C 1
ATOM 678 O O . ASP A 1 85 ? 4.200 11.262 11.011 1.00 84.06 85 ASP A O 1
ATOM 682 N N . ASP A 1 86 ? 5.092 10.676 12.987 1.00 84.69 86 ASP A N 1
ATOM 683 C CA . ASP A 1 86 ? 6.273 10.032 12.414 1.00 84.69 86 ASP A CA 1
ATOM 684 C C . ASP A 1 86 ? 5.903 8.802 11.576 1.00 84.69 86 ASP A C 1
ATOM 686 O O . ASP A 1 86 ? 6.417 8.644 10.471 1.00 84.69 86 ASP A O 1
ATOM 690 N N . GLN A 1 87 ? 4.957 7.982 12.039 1.00 82.56 87 GLN A N 1
ATOM 691 C CA . GLN A 1 87 ? 4.471 6.812 11.299 1.00 82.56 87 GLN A CA 1
ATOM 692 C C . GLN A 1 87 ? 3.671 7.215 10.058 1.00 82.56 87 GLN A C 1
ATOM 694 O O . GLN A 1 87 ? 3.870 6.653 8.981 1.00 82.56 87 GLN A O 1
ATOM 699 N N . ARG A 1 88 ? 2.828 8.250 10.162 1.00 82.19 88 ARG A N 1
ATOM 700 C CA . ARG A 1 88 ? 2.137 8.837 9.003 1.00 82.19 88 ARG A CA 1
ATOM 701 C C . ARG A 1 88 ? 3.147 9.345 7.976 1.00 82.19 88 ARG A C 1
ATOM 703 O O . ARG A 1 88 ? 2.996 9.098 6.784 1.00 82.19 88 ARG A O 1
ATOM 710 N N . LEU A 1 89 ? 4.204 10.018 8.421 1.00 83.62 89 LEU A N 1
ATOM 711 C CA . LEU A 1 89 ? 5.285 10.477 7.550 1.00 83.62 89 LEU A CA 1
ATOM 712 C C . LEU A 1 89 ? 6.113 9.330 6.975 1.00 83.62 89 LEU A C 1
ATOM 714 O O . LEU A 1 89 ? 6.673 9.483 5.896 1.00 83.62 89 LEU A O 1
ATOM 718 N N . GLU A 1 90 ? 6.227 8.200 7.659 1.00 83.44 90 GLU A N 1
ATOM 719 C CA . GLU A 1 90 ? 6.929 7.027 7.140 1.00 83.44 90 GLU A CA 1
ATOM 720 C C . GLU A 1 90 ? 6.117 6.292 6.061 1.00 83.44 90 GLU A C 1
ATOM 722 O O . GLU A 1 90 ? 6.691 5.774 5.099 1.00 83.44 90 GLU A O 1
ATOM 727 N N . ILE A 1 91 ? 4.785 6.307 6.163 1.00 80.81 91 ILE A N 1
ATOM 728 C CA . ILE A 1 91 ? 3.886 5.748 5.143 1.00 80.81 91 ILE A CA 1
ATOM 729 C C . ILE A 1 91 ? 3.735 6.707 3.956 1.00 80.81 91 ILE A C 1
ATOM 731 O O . ILE A 1 91 ? 3.947 6.315 2.812 1.00 80.81 91 ILE A O 1
ATOM 735 N N . PHE A 1 92 ? 3.393 7.972 4.209 1.00 79.62 92 PHE A N 1
ATOM 736 C CA . PHE A 1 92 ? 3.043 8.933 3.156 1.00 79.62 92 PHE A CA 1
ATOM 737 C C . PHE A 1 92 ? 4.229 9.771 2.665 1.00 79.62 92 PHE A C 1
ATOM 739 O O . PHE A 1 92 ? 4.150 10.397 1.608 1.00 79.62 92 PHE A O 1
ATOM 746 N N . GLY A 1 93 ? 5.356 9.764 3.385 1.00 78.81 93 GLY A N 1
ATOM 747 C CA . GLY A 1 93 ? 6.590 10.480 3.028 1.00 78.81 93 GLY A CA 1
ATOM 748 C C . GLY A 1 93 ? 7.214 10.055 1.704 1.00 78.81 93 GLY A C 1
ATOM 749 O O . GLY A 1 93 ? 8.137 10.723 1.236 1.00 78.81 93 GLY A O 1
ATOM 750 N N . GLY A 1 94 ? 6.691 8.993 1.096 1.00 75.31 94 GLY A N 1
ATOM 751 C CA . GLY A 1 94 ? 7.113 8.479 -0.191 1.00 75.31 94 GLY A CA 1
ATOM 752 C C . GLY A 1 94 ? 8.533 7.908 -0.177 1.00 75.31 94 GLY A C 1
ATOM 753 O O . GLY A 1 94 ? 9.215 7.902 0.858 1.00 75.31 94 GLY A O 1
ATOM 754 N N . PRO A 1 95 ? 9.007 7.466 -1.350 1.00 73.88 95 PRO A N 1
ATOM 755 C CA . PRO A 1 95 ? 10.294 6.807 -1.481 1.00 73.88 95 PRO A CA 1
ATOM 756 C C . PRO A 1 95 ? 11.432 7.692 -0.976 1.00 73.88 95 PRO A C 1
ATOM 758 O O . PRO A 1 95 ? 11.560 8.860 -1.359 1.00 73.88 95 PRO A O 1
ATOM 761 N N . SER A 1 96 ? 12.268 7.125 -0.103 1.00 74.88 96 SER A N 1
ATOM 762 C CA . SER A 1 96 ? 13.401 7.822 0.525 1.00 74.88 96 SER A CA 1
ATOM 763 C C . SER A 1 96 ? 13.017 9.109 1.269 1.00 74.88 96 SER A C 1
ATOM 765 O O . SER A 1 96 ? 13.813 10.044 1.327 1.00 74.88 96 SER A O 1
ATOM 767 N N . GLU A 1 97 ? 11.801 9.176 1.819 1.00 77.88 97 GLU A N 1
ATOM 768 C CA . GLU A 1 97 ? 11.331 10.289 2.655 1.00 77.88 97 GLU A CA 1
ATOM 769 C C . GLU A 1 97 ? 11.209 11.643 1.938 1.00 77.88 97 GLU A C 1
ATOM 771 O O . GLU A 1 97 ? 11.061 12.686 2.583 1.00 77.88 97 GLU A O 1
ATOM 776 N N . ARG A 1 98 ? 11.253 11.652 0.601 1.00 77.88 98 ARG A N 1
ATOM 777 C CA . ARG A 1 98 ? 11.303 12.880 -0.210 1.00 77.88 98 ARG A CA 1
ATOM 778 C C . ARG A 1 98 ? 10.122 13.815 0.025 1.00 77.88 98 ARG A C 1
ATOM 780 O O . ARG A 1 98 ? 10.282 15.029 -0.081 1.00 77.88 98 ARG A O 1
ATOM 787 N N . ASN A 1 99 ? 8.964 13.273 0.388 1.00 80.19 99 ASN A N 1
ATOM 788 C CA . ASN A 1 99 ? 7.762 14.060 0.637 1.00 80.19 99 ASN A CA 1
ATOM 789 C C . ASN A 1 99 ? 7.639 14.502 2.103 1.00 80.19 99 ASN A C 1
ATOM 791 O O . ASN A 1 99 ? 6.810 15.366 2.393 1.00 80.19 99 ASN A O 1
ATOM 795 N N . LYS A 1 100 ? 8.462 13.990 3.037 1.00 84.31 100 LYS A N 1
ATOM 796 C CA . LYS A 1 100 ? 8.372 14.362 4.464 1.00 84.31 100 LYS A CA 1
ATOM 797 C C . LYS A 1 100 ? 8.425 15.878 4.710 1.00 84.31 100 LYS A C 1
ATOM 799 O O . LYS A 1 100 ? 7.608 16.351 5.502 1.00 84.31 100 LYS A O 1
ATOM 804 N N . PRO A 1 101 ? 9.306 16.670 4.059 1.00 83.94 101 PRO A N 1
ATOM 805 C CA . PRO A 1 101 ? 9.349 18.118 4.276 1.00 83.94 101 PRO A CA 1
ATOM 806 C C . PRO A 1 101 ? 8.042 18.825 3.902 1.00 83.94 101 PRO A C 1
ATOM 808 O O . PRO A 1 101 ? 7.660 19.790 4.558 1.00 83.94 101 PRO A O 1
ATOM 811 N N . ILE A 1 102 ? 7.349 18.327 2.874 1.00 84.75 102 ILE A N 1
ATOM 812 C CA . ILE A 1 102 ? 6.088 18.895 2.386 1.00 84.75 102 ILE A CA 1
ATOM 813 C C . ILE A 1 102 ? 4.922 18.434 3.263 1.00 84.75 102 ILE A C 1
ATOM 815 O O . ILE A 1 102 ? 4.022 19.217 3.539 1.00 84.75 102 ILE A O 1
ATOM 819 N N . LEU A 1 103 ? 4.938 17.185 3.732 1.00 83.25 103 LEU A N 1
ATOM 820 C CA . LEU A 1 103 ? 3.827 16.599 4.485 1.00 83.25 103 LEU A CA 1
ATOM 821 C C . LEU A 1 103 ? 3.809 16.980 5.966 1.00 83.25 103 LEU A C 1
ATOM 823 O O . LEU A 1 103 ? 2.729 17.056 6.548 1.00 83.25 103 LEU A O 1
ATOM 827 N N . ARG A 1 104 ? 4.966 17.272 6.573 1.00 86.38 104 ARG A N 1
ATOM 828 C CA . ARG A 1 104 ? 5.065 17.680 7.988 1.00 86.38 104 ARG A CA 1
ATOM 829 C C . ARG A 1 104 ? 4.103 18.827 8.353 1.00 86.38 104 ARG A C 1
ATOM 831 O O . ARG A 1 104 ? 3.317 18.646 9.280 1.00 86.38 104 ARG A O 1
ATOM 838 N N . PRO A 1 105 ? 4.084 19.966 7.629 1.00 83.88 105 PRO A N 1
ATOM 839 C CA . PRO A 1 105 ? 3.135 21.046 7.910 1.00 83.88 105 PRO A CA 1
ATOM 840 C C . PRO A 1 105 ? 1.665 20.653 7.708 1.00 83.88 105 PRO A C 1
ATOM 842 O O . PRO A 1 105 ? 0.791 21.153 8.413 1.00 83.88 105 PRO A O 1
ATOM 845 N N . PHE A 1 106 ? 1.375 19.769 6.748 1.00 81.50 106 PHE A N 1
ATOM 846 C CA . PHE A 1 106 ? 0.007 19.318 6.482 1.00 81.50 106 PHE A CA 1
ATOM 847 C C . PHE A 1 106 ? -0.535 18.444 7.611 1.00 81.50 106 PHE A C 1
ATOM 849 O O . PHE A 1 106 ? -1.656 18.671 8.060 1.00 81.50 106 PHE A O 1
ATOM 856 N N . ILE A 1 107 ? 0.264 17.491 8.093 1.00 82.19 107 ILE A N 1
ATOM 857 C CA . ILE A 1 107 ? -0.121 16.605 9.197 1.00 82.19 107 ILE A CA 1
ATOM 858 C C . ILE A 1 107 ? -0.348 17.417 10.478 1.00 82.19 107 ILE A C 1
ATOM 860 O O . ILE A 1 107 ? -1.393 17.263 11.109 1.00 82.19 107 ILE A O 1
ATOM 864 N N . ALA A 1 108 ? 0.548 18.359 10.796 1.00 82.69 108 ALA A N 1
ATOM 865 C CA . ALA A 1 108 ? 0.383 19.248 11.948 1.00 82.69 108 ALA A CA 1
ATOM 866 C C . ALA A 1 108 ? -0.962 20.002 11.908 1.00 82.69 108 ALA A C 1
ATOM 868 O O . ALA A 1 108 ? -1.705 20.019 12.887 1.00 82.69 108 ALA A O 1
ATOM 869 N N . ARG A 1 109 ? -1.333 20.542 10.740 1.00 81.62 109 ARG A N 1
ATOM 870 C CA . ARG A 1 109 ? -2.597 21.268 10.550 1.00 81.62 109 ARG A CA 1
ATOM 871 C C . ARG A 1 109 ? -3.840 20.380 10.666 1.00 81.62 109 ARG A C 1
ATOM 873 O O . ARG A 1 109 ? -4.892 20.856 11.093 1.00 81.62 109 ARG A O 1
ATOM 880 N N . ILE A 1 110 ? -3.762 19.123 10.227 1.00 78.19 110 ILE A N 1
ATOM 881 C CA . ILE A 1 110 ? -4.870 18.164 10.361 1.00 78.19 110 ILE A CA 1
ATOM 882 C C . ILE A 1 110 ? -5.106 17.863 11.843 1.00 78.19 110 ILE A C 1
ATOM 884 O O . ILE A 1 110 ? -6.241 17.973 12.303 1.00 78.19 110 ILE A O 1
ATOM 888 N N . ASN A 1 111 ? -4.039 17.606 12.601 1.00 75.44 111 ASN A N 1
ATOM 889 C CA . ASN A 1 111 ? -4.132 17.330 14.034 1.00 75.44 111 ASN A CA 1
ATOM 890 C C . ASN A 1 111 ? -4.711 18.509 14.821 1.00 75.44 111 ASN A C 1
ATOM 892 O O . ASN A 1 111 ? -5.578 18.311 15.667 1.00 75.44 111 ASN A O 1
ATOM 896 N N . GLU A 1 112 ? -4.301 19.742 14.510 1.00 79.62 112 GLU A N 1
ATOM 897 C CA . GLU A 1 112 ? -4.878 20.944 15.129 1.00 79.62 112 GLU A CA 1
ATOM 898 C C . GLU A 1 112 ? -6.404 21.014 14.939 1.00 79.62 112 GLU A C 1
ATOM 900 O O . GLU A 1 112 ? -7.132 21.369 15.866 1.00 79.62 112 GLU A O 1
ATOM 905 N N . ARG A 1 113 ? -6.912 20.634 13.758 1.00 73.50 113 ARG A N 1
ATOM 906 C CA . ARG A 1 113 ? -8.355 20.623 13.465 1.00 73.50 113 ARG A CA 1
ATOM 907 C C . ARG A 1 113 ? -9.093 19.486 14.162 1.00 73.50 113 ARG A C 1
ATOM 909 O O . ARG A 1 113 ? -10.203 19.704 14.644 1.00 73.50 113 ARG A O 1
ATOM 916 N N . GLU A 1 114 ? -8.501 18.296 14.217 1.00 70.19 114 GLU A N 1
ATOM 917 C CA . GLU A 1 114 ? -9.074 17.161 14.948 1.00 70.19 114 GLU A CA 1
ATOM 918 C C . GLU A 1 114 ? -9.183 17.488 16.444 1.00 70.19 114 GLU A C 1
ATOM 920 O O . GLU A 1 114 ? -10.250 17.314 17.040 1.00 70.19 114 GLU A O 1
ATOM 925 N N . MET A 1 115 ? -8.142 18.085 17.0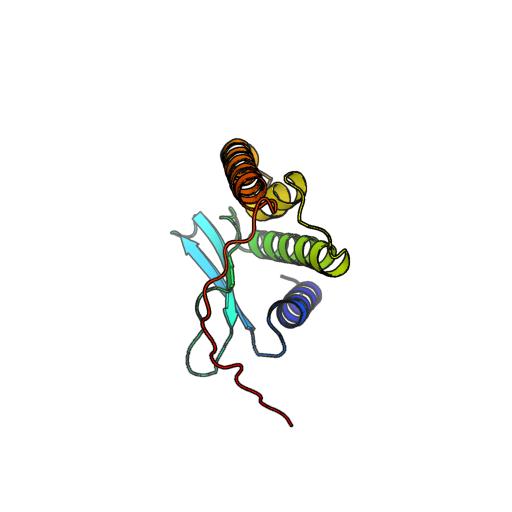33 1.00 60.91 115 MET A N 1
ATOM 926 C CA . MET A 1 115 ? -8.165 18.536 18.426 1.00 60.91 115 MET A CA 1
ATOM 927 C C . MET A 1 115 ? -9.209 19.641 18.663 1.00 60.91 115 MET A C 1
ATOM 929 O O . MET A 1 115 ? -9.985 19.529 19.611 1.00 60.91 115 MET A O 1
ATOM 933 N N . ASP A 1 116 ? -9.319 20.649 17.786 1.00 62.72 116 ASP A N 1
ATOM 934 C CA . ASP A 1 116 ? -10.328 21.720 17.922 1.00 62.72 116 ASP A CA 1
ATOM 935 C C . ASP A 1 116 ? -11.772 21.191 17.775 1.00 62.72 116 ASP A C 1
ATOM 937 O O . ASP A 1 116 ? -12.691 21.641 18.460 1.00 62.72 116 ASP A O 1
ATOM 941 N N . SER A 1 117 ? -11.988 20.173 16.933 1.00 60.34 117 SER A N 1
ATOM 942 C CA . SER A 1 117 ? -13.297 19.516 16.793 1.00 60.34 117 SER A CA 1
ATOM 943 C C . SER A 1 117 ? -13.681 18.659 18.007 1.00 60.34 117 SER A C 1
ATOM 945 O O . SER A 1 117 ? -14.852 18.619 18.385 1.00 60.34 117 SER A O 1
ATOM 947 N N . THR A 1 118 ? -12.694 18.047 18.669 1.00 57.75 118 THR A N 1
ATOM 948 C CA . THR A 1 118 ? -12.895 17.222 19.871 1.00 57.75 118 THR A CA 1
ATOM 949 C C . THR A 1 118 ? -13.192 18.094 21.098 1.00 57.75 118 THR A C 1
ATOM 951 O O . THR A 1 118 ? -14.050 17.755 21.911 1.00 57.75 118 THR A O 1
ATOM 954 N N . VAL A 1 119 ? -12.555 19.268 21.203 1.00 55.31 119 VAL A N 1
ATOM 955 C CA . VAL A 1 119 ? -12.804 20.246 22.280 1.00 55.31 119 VAL A CA 1
ATOM 956 C C . VAL A 1 119 ? -14.230 20.809 22.225 1.00 55.31 119 VAL A C 1
ATOM 958 O O . VAL A 1 119 ? -14.833 21.054 23.269 1.00 55.31 119 VAL A O 1
ATOM 961 N N . ARG A 1 120 ? -14.819 20.952 21.031 1.00 53.16 120 ARG A N 1
ATOM 962 C CA . ARG A 1 120 ? -16.207 21.426 20.866 1.00 53.16 120 ARG A CA 1
ATOM 963 C C . ARG A 1 120 ? -17.278 20.370 21.163 1.00 53.16 120 ARG A C 1
ATOM 965 O O . ARG A 1 120 ? -18.448 20.729 21.235 1.00 53.16 120 ARG A O 1
ATOM 972 N N . GLN A 1 121 ? -16.906 19.098 21.328 1.00 48.19 121 GLN A N 1
ATOM 973 C CA . GLN A 1 121 ? -17.832 17.993 21.623 1.00 48.19 121 GLN A CA 1
ATOM 974 C C . GLN A 1 121 ? -17.758 17.481 23.075 1.00 48.19 121 GLN A C 1
ATOM 976 O O . GLN A 1 121 ? -18.415 16.495 23.409 1.00 48.19 121 GLN A O 1
ATOM 981 N N . ALA A 1 122 ? -17.004 18.136 23.965 1.00 40.34 122 ALA A N 1
ATOM 982 C CA . ALA A 1 122 ? -17.027 17.800 25.390 1.00 40.34 122 ALA A CA 1
ATOM 983 C C . ALA A 1 122 ? -18.406 18.133 26.019 1.00 40.34 122 ALA A C 1
ATOM 985 O O . ALA A 1 122 ? -18.976 19.181 25.712 1.00 40.34 122 ALA A O 1
ATOM 986 N N . PRO A 1 123 ? -18.970 17.268 26.889 1.00 44.75 123 PRO A N 1
ATOM 987 C CA . PRO A 1 123 ?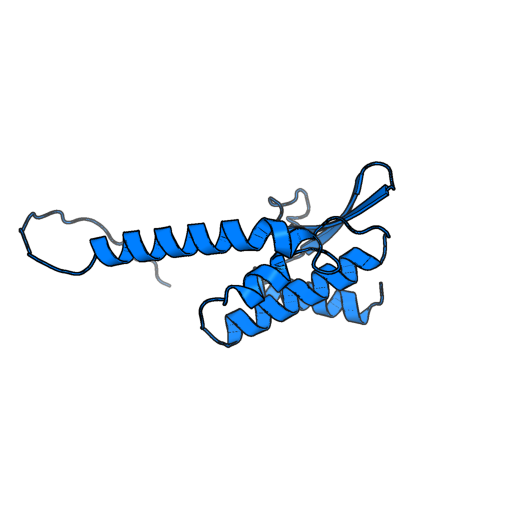 -20.360 17.371 27.318 1.00 44.75 123 PRO A CA 1
ATOM 988 C C . PRO A 1 123 ? -20.552 18.484 28.353 1.00 44.75 123 PRO A C 1
ATOM 990 O O . PRO A 1 123 ? -20.165 18.353 29.514 1.00 44.75 123 PRO A O 1
ATOM 993 N N . GLY A 1 124 ? -21.213 19.554 27.927 1.00 48.84 124 GLY A N 1
ATOM 994 C CA . GLY A 1 124 ? -21.853 20.539 28.786 1.00 48.84 124 GLY A CA 1
ATOM 995 C C . GLY A 1 124 ? -23.285 20.758 28.308 1.00 48.84 124 GLY A C 1
ATOM 996 O O . GLY A 1 124 ? -23.487 21.267 27.215 1.00 48.84 124 GLY A O 1
ATOM 997 N N . GLU A 1 125 ? -24.235 20.368 29.155 1.00 37.78 125 GLU A N 1
ATOM 998 C CA . GLU A 1 125 ? -25.680 20.632 29.092 1.00 37.78 125 GLU A CA 1
ATOM 999 C C . GLU A 1 125 ? -26.559 19.841 28.105 1.00 37.78 125 GLU A C 1
ATOM 1001 O O . GLU A 1 125 ? -26.510 19.938 26.883 1.00 37.78 125 GLU A O 1
ATOM 1006 N N . ILE A 1 126 ? -27.434 19.060 28.738 1.00 48.59 126 ILE A N 1
ATOM 1007 C CA . ILE A 1 126 ? -28.612 18.392 28.206 1.00 48.59 126 ILE A CA 1
ATOM 1008 C C . ILE A 1 126 ? -29.646 19.477 27.890 1.00 48.59 126 ILE A C 1
ATOM 1010 O O . ILE A 1 126 ? -30.041 20.199 28.802 1.00 48.59 126 ILE A O 1
ATOM 1014 N N . ASP A 1 127 ? -30.174 19.515 26.668 1.00 37.56 127 ASP A N 1
ATOM 1015 C CA . ASP A 1 127 ? -31.564 19.932 26.491 1.00 37.56 127 ASP A CA 1
ATOM 1016 C C . ASP A 1 127 ? -32.316 18.886 25.671 1.00 37.56 127 ASP A C 1
ATOM 1018 O O . ASP A 1 127 ? -31.863 18.392 24.635 1.00 37.56 127 ASP A O 1
ATOM 1022 N N . GLY A 1 128 ? -33.429 18.447 26.244 1.00 50.28 128 GLY A N 1
ATOM 1023 C CA . GLY A 1 128 ? -34.174 17.296 25.789 1.00 50.28 128 GLY A CA 1
ATOM 1024 C C . GLY A 1 128 ? -34.986 17.635 24.557 1.00 50.28 128 GLY A C 1
ATOM 1025 O O . GLY A 1 128 ? -35.908 18.435 24.638 1.00 50.28 128 GLY A O 1
ATOM 1026 N N . GLN A 1 129 ? -34.754 16.927 23.453 1.00 37.28 129 GLN A N 1
ATOM 1027 C CA . GLN A 1 129 ? -35.794 16.733 22.453 1.00 37.28 129 GLN A CA 1
ATOM 1028 C C . GLN A 1 129 ? -35.741 15.337 21.834 1.00 37.28 129 GLN A C 1
ATOM 1030 O O . GLN A 1 129 ? -34.722 14.786 21.431 1.00 37.28 129 GLN A O 1
ATOM 1035 N N . HIS A 1 130 ? -36.928 14.758 21.859 1.00 40.41 130 HIS A N 1
ATOM 1036 C CA . HIS A 1 130 ? -37.329 13.413 21.519 1.00 40.41 130 HIS A CA 1
ATOM 1037 C C . HIS A 1 130 ? -37.226 13.180 20.005 1.00 40.41 130 HIS A C 1
ATOM 1039 O O . HIS A 1 130 ? -38.031 13.745 19.276 1.00 40.41 130 HIS A O 1
ATOM 1045 N N . ILE A 1 131 ? -36.348 12.291 19.521 1.00 41.25 131 ILE A N 1
ATOM 1046 C CA . ILE A 1 131 ? -36.581 11.591 18.244 1.00 41.25 131 ILE A CA 1
ATOM 1047 C C . ILE A 1 131 ? -36.180 10.121 18.389 1.00 41.25 131 ILE A C 1
ATOM 1049 O O . ILE A 1 131 ? -35.018 9.733 18.328 1.00 41.25 131 ILE A O 1
ATOM 1053 N N . ARG A 1 132 ? -37.204 9.280 18.561 1.00 41.50 132 ARG A N 1
ATOM 1054 C CA . ARG A 1 132 ? -37.156 7.853 18.236 1.00 41.50 132 ARG A CA 1
ATOM 1055 C C . ARG A 1 132 ? -36.906 7.708 16.733 1.00 41.50 132 ARG A C 1
ATOM 1057 O O . ARG A 1 132 ? -37.685 8.264 15.966 1.00 41.50 132 ARG A O 1
ATOM 1064 N N . SER A 1 133 ? -35.952 6.881 16.304 1.00 37.31 133 SER A N 1
ATOM 1065 C CA . SER A 1 133 ? -36.216 5.810 15.320 1.00 37.31 133 SER A CA 1
ATOM 1066 C C . SER A 1 133 ? -34.964 5.032 14.874 1.00 37.31 133 SER A C 1
ATOM 1068 O O . SER A 1 133 ? -34.028 5.584 14.320 1.00 37.31 133 SER A O 1
ATOM 1070 N N . ARG A 1 134 ? -35.079 3.704 15.037 1.00 37.94 134 ARG A N 1
ATOM 1071 C CA . ARG A 1 134 ? -34.633 2.619 14.137 1.00 37.94 134 ARG A CA 1
ATOM 1072 C C . ARG A 1 134 ? -33.133 2.304 14.024 1.00 37.94 134 ARG A C 1
ATOM 1074 O O . ARG A 1 134 ? -32.458 2.672 13.074 1.00 37.94 134 ARG A O 1
ATOM 1081 N N . LEU A 1 135 ? -32.714 1.411 14.921 1.00 35.22 135 LEU A N 1
ATOM 1082 C CA . LEU A 1 135 ? -31.802 0.305 14.605 1.00 35.22 135 LEU A CA 1
ATOM 1083 C C . LEU A 1 135 ? -32.385 -0.560 13.469 1.00 35.22 135 LEU A C 1
ATOM 1085 O O . LEU A 1 135 ? -33.565 -0.918 13.553 1.00 35.22 135 LEU A O 1
ATOM 1089 N N . PRO A 1 136 ? -31.588 -1.008 12.489 1.00 41.25 136 PRO A N 1
ATOM 1090 C CA . PRO A 1 136 ? -31.813 -2.291 11.855 1.00 41.25 136 PRO A CA 1
ATOM 1091 C C . PRO A 1 136 ? -31.050 -3.373 12.627 1.00 41.25 136 PRO A C 1
ATOM 1093 O O . PRO A 1 136 ? -29.823 -3.417 12.666 1.00 41.25 136 PRO A O 1
ATOM 1096 N N . VAL A 1 137 ? -31.837 -4.238 13.261 1.00 43.00 137 VAL A N 1
ATOM 1097 C CA . VAL A 1 137 ? -31.448 -5.586 13.669 1.00 43.00 137 VAL A CA 1
ATOM 1098 C C . VAL A 1 137 ? -31.186 -6.397 12.405 1.00 43.00 137 VAL A C 1
ATOM 1100 O O . VAL A 1 137 ? -32.040 -6.431 11.520 1.00 43.00 137 VAL A O 1
ATOM 1103 N N . ALA A 1 138 ? -30.066 -7.107 12.358 1.00 34.34 138 ALA A N 1
ATOM 1104 C CA . ALA A 1 138 ? -29.966 -8.326 11.573 1.00 34.34 138 ALA A CA 1
ATOM 1105 C C . ALA A 1 138 ? -29.062 -9.321 12.309 1.00 34.34 138 ALA A C 1
ATOM 1107 O O . ALA A 1 138 ? -27.872 -9.093 12.499 1.00 34.34 138 ALA A O 1
ATOM 1108 N N . ALA A 1 139 ? -29.688 -10.405 12.745 1.00 38.81 139 ALA A N 1
ATOM 1109 C CA . ALA A 1 139 ? -29.102 -11.710 13.008 1.00 38.81 139 ALA A CA 1
ATOM 1110 C C . ALA A 1 139 ? -30.076 -12.735 12.394 1.00 38.81 139 ALA A C 1
ATOM 1112 O O . ALA A 1 139 ? -31.242 -12.372 12.174 1.00 38.81 139 ALA A O 1
ATOM 1113 N N . PRO A 1 140 ? -29.702 -14.009 12.218 1.00 46.06 140 PRO A N 1
ATOM 1114 C CA . PRO A 1 140 ? -28.368 -14.610 12.253 1.00 46.06 140 PRO A CA 1
ATOM 1115 C C . PRO A 1 140 ? -27.813 -14.950 10.858 1.00 46.06 140 PRO A C 1
ATOM 1117 O O . PRO A 1 140 ? -28.609 -15.077 9.901 1.00 46.06 140 PRO A O 1
#

Secondary structure (DSSP, 8-state):
--HHHHHHHHHHHHHHH-SS-EEEEEEEETTTEEEEEEEEB-SSSBPSPSEEPPPBSSSSHHHHHHHHHHHHHHHHHHHTSPPPHHHHHHHHT-GGGTTHHHHHHHHHHHHHHHHHHHHTTS------------------

Radius of gyration: 20.14 Å; chains: 1; bounding box: 51×36×48 Å